Protein AF-A0A538E766-F1 (afdb_monomer)

Sequence (102 aa):
EAFRLIFESDLRNEPAVRERVDRVERLCIEAITETIMGDTGVSRAPAELLAAGLVGAAVTAAQFWLAGGRQVPKEDAEALMSALAWRGIASFPLQGEAHPID

Radius of gyration: 18.7 Å; Cα contacts (8 Å, |Δi|>4): 41; chains: 1; bounding box: 44×34×59 Å

Mean predicted aligned error: 10.29 Å

Structure (mmCIF, N/CA/C/O backbone):
data_AF-A0A538E766-F1
#
_entry.id   AF-A0A538E766-F1
#
loop_
_atom_site.group_PDB
_atom_site.id
_atom_site.type_symbol
_atom_site.label_atom_id
_atom_site.label_alt_id
_atom_site.label_comp_id
_atom_site.label_asym_id
_atom_site.label_entity_id
_atom_site.label_seq_id
_atom_site.pdbx_PDB_ins_code
_atom_site.Cartn_x
_atom_site.Cartn_y
_atom_site.Cartn_z
_atom_site.occupancy
_atom_site.B_iso_or_equiv
_atom_site.auth_seq_id
_atom_site.auth_comp_id
_atom_site.auth_asym_id
_atom_site.auth_atom_id
_atom_site.pdbx_PDB_model_num
ATOM 1 N N . GLU A 1 1 ? -28.243 9.273 26.337 1.00 46.25 1 GLU A N 1
ATOM 2 C CA . GLU A 1 1 ? -27.147 9.652 25.420 1.00 46.25 1 GLU A CA 1
ATOM 3 C C . GLU A 1 1 ? -25.804 9.750 26.156 1.00 46.25 1 GLU A C 1
ATOM 5 O O . GLU A 1 1 ? -25.331 10.842 26.420 1.00 46.25 1 GLU A O 1
ATOM 10 N N . ALA A 1 2 ? -25.193 8.617 26.532 1.00 48.91 2 ALA A N 1
ATOM 11 C CA . ALA A 1 2 ? -23.868 8.611 27.186 1.00 48.91 2 ALA A CA 1
ATOM 12 C C . ALA A 1 2 ? -23.081 7.289 27.023 1.00 48.91 2 ALA A C 1
ATOM 14 O O . ALA A 1 2 ? -22.085 7.080 27.701 1.00 48.91 2 ALA A O 1
ATOM 15 N N . PHE A 1 3 ? -23.506 6.382 26.134 1.00 39.59 3 PHE A N 1
ATOM 16 C CA . PHE A 1 3 ? -22.868 5.061 25.976 1.00 39.59 3 PHE A CA 1
ATOM 17 C C . PHE A 1 3 ? -22.004 4.918 24.713 1.00 39.59 3 PHE A C 1
ATOM 19 O O . PHE A 1 3 ? -21.294 3.929 24.572 1.00 39.59 3 PHE A O 1
ATOM 26 N N . ARG A 1 4 ? -22.016 5.904 23.803 1.00 49.28 4 ARG A N 1
ATOM 27 C CA . ARG A 1 4 ? -21.269 5.841 22.530 1.00 49.28 4 ARG A CA 1
ATOM 28 C C . ARG A 1 4 ? -19.925 6.578 22.540 1.00 49.28 4 ARG A C 1
ATOM 30 O O . ARG A 1 4 ? -19.173 6.444 21.590 1.00 49.28 4 ARG A O 1
ATOM 37 N N . LEU A 1 5 ? -19.609 7.304 23.616 1.00 48.19 5 LEU A N 1
ATOM 38 C CA . LEU A 1 5 ? -18.382 8.109 23.740 1.00 48.19 5 LEU A CA 1
ATOM 39 C C . LEU A 1 5 ? -17.242 7.420 24.511 1.00 48.19 5 LEU A C 1
ATOM 41 O O . LEU A 1 5 ? -16.147 7.961 24.570 1.00 48.19 5 LEU A O 1
ATOM 45 N N . ILE A 1 6 ? -17.467 6.228 25.075 1.00 50.62 6 ILE A N 1
ATOM 46 C CA . ILE A 1 6 ? -16.454 5.523 25.888 1.00 50.62 6 ILE A CA 1
ATOM 47 C C . ILE A 1 6 ? -15.707 4.446 25.071 1.00 50.62 6 ILE A C 1
ATOM 49 O O . ILE A 1 6 ? -14.580 4.097 25.399 1.00 50.62 6 ILE A O 1
ATOM 53 N N . PHE A 1 7 ? -16.264 3.978 23.947 1.00 44.41 7 PHE A N 1
ATOM 54 C CA . PHE A 1 7 ? -15.665 2.891 23.152 1.00 44.41 7 PHE A CA 1
ATOM 55 C C . PHE A 1 7 ? -14.761 3.336 21.994 1.00 44.41 7 PHE A C 1
ATOM 57 O O . PHE A 1 7 ? -14.064 2.504 21.421 1.00 44.41 7 PHE A O 1
ATOM 64 N N . GLU A 1 8 ? -14.725 4.625 21.651 1.00 43.03 8 GLU A N 1
ATOM 65 C CA . GLU A 1 8 ? -13.873 5.124 20.556 1.00 43.03 8 GLU A CA 1
ATOM 66 C C . GLU A 1 8 ? -12.512 5.662 21.022 1.00 43.03 8 GLU A C 1
ATOM 68 O O . GLU A 1 8 ? -11.612 5.829 20.195 1.00 43.03 8 GLU A O 1
ATOM 73 N N . SER A 1 9 ? -12.329 5.897 22.327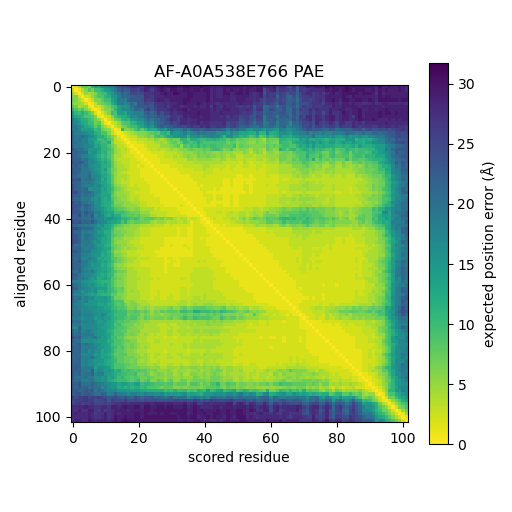 1.00 42.81 9 SER A N 1
ATOM 74 C CA . SER A 1 9 ? -11.113 6.538 22.845 1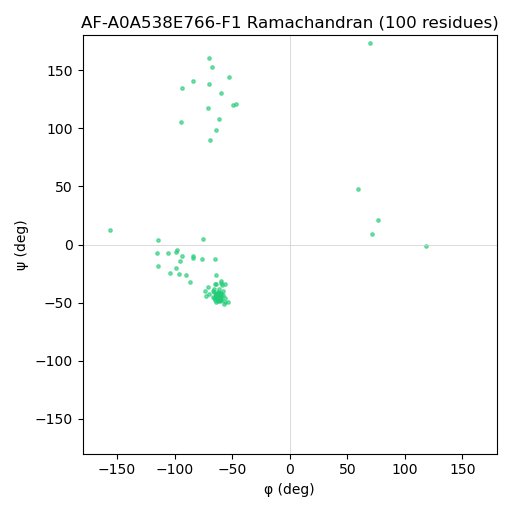.00 42.81 9 SER A CA 1
ATOM 75 C C . SER A 1 9 ? -10.044 5.571 23.359 1.00 42.81 9 SER A C 1
ATOM 77 O O . SER A 1 9 ? -8.877 5.951 23.340 1.00 42.81 9 SER A O 1
ATOM 79 N N . ASP A 1 10 ? -10.388 4.353 23.797 1.00 49.31 10 ASP A N 1
ATOM 80 C CA . ASP A 1 10 ? -9.418 3.509 24.527 1.00 49.31 10 ASP A CA 1
ATOM 81 C C . ASP A 1 10 ? -8.820 2.360 23.691 1.00 49.31 10 ASP A C 1
ATOM 83 O O . ASP A 1 10 ? -7.676 1.958 23.876 1.00 49.31 10 ASP A O 1
ATOM 87 N N . LEU A 1 11 ? -9.519 1.897 22.649 1.00 48.34 11 LEU A N 1
ATOM 88 C CA . LEU A 1 11 ? -9.017 0.812 21.786 1.00 48.34 11 LEU A CA 1
ATOM 89 C C . LEU A 1 11 ? -7.929 1.250 20.792 1.00 48.34 11 LEU A C 1
ATOM 91 O O . LEU A 1 11 ? -7.272 0.410 20.180 1.00 48.34 11 LEU A O 1
ATOM 95 N N . ARG A 1 12 ? -7.723 2.561 20.612 1.00 47.97 12 ARG A N 1
ATOM 96 C CA . ARG A 1 12 ? -6.682 3.105 19.721 1.00 47.97 12 ARG A CA 1
ATOM 97 C C . ARG A 1 12 ? -5.302 3.188 20.380 1.00 47.97 12 ARG A C 1
ATOM 99 O O . ARG A 1 12 ? -4.322 3.401 19.667 1.00 47.97 12 ARG A O 1
ATOM 106 N N . ASN A 1 13 ? -5.214 3.014 21.701 1.00 50.09 13 ASN A N 1
ATOM 107 C CA . ASN A 1 13 ? -3.965 3.182 22.445 1.00 50.09 13 ASN A CA 1
ATOM 108 C C . ASN A 1 13 ? -3.430 1.891 23.082 1.00 50.09 13 ASN A C 1
ATOM 110 O O . ASN A 1 13 ? -2.399 1.940 23.747 1.00 50.09 13 ASN A O 1
ATOM 114 N N . GLU A 1 14 ? -4.072 0.739 22.857 1.00 56.19 14 GLU A N 1
ATOM 115 C CA . GLU A 1 14 ? -3.539 -0.547 23.310 1.00 56.19 14 GLU A CA 1
ATOM 116 C C . GLU A 1 14 ? -2.304 -0.955 22.483 1.00 56.19 14 GLU A C 1
ATOM 118 O O . GLU A 1 14 ? -2.426 -1.223 21.279 1.00 56.19 14 GLU A O 1
ATOM 123 N N . PRO A 1 15 ? -1.115 -1.080 23.107 1.00 62.25 15 PRO A N 1
ATOM 124 C CA . PRO A 1 15 ? 0.103 -1.511 22.419 1.00 62.25 15 PRO A CA 1
ATOM 125 C C . PRO A 1 15 ? -0.071 -2.866 21.724 1.00 62.25 15 PRO A C 1
ATOM 127 O O . PRO A 1 15 ? 0.436 -3.069 20.626 1.00 62.25 15 PRO A O 1
ATOM 130 N N . ALA A 1 16 ? -0.876 -3.757 22.312 1.00 60.59 16 ALA A N 1
ATOM 131 C CA . ALA A 1 16 ? -1.169 -5.080 21.769 1.00 60.59 16 ALA A CA 1
ATOM 132 C C . ALA A 1 16 ? -1.920 -5.039 20.424 1.00 60.59 16 ALA A C 1
ATOM 134 O O . ALA A 1 16 ? -1.693 -5.893 19.565 1.00 60.59 16 ALA A O 1
ATOM 135 N N . VAL A 1 17 ? -2.797 -4.050 20.208 1.00 64.69 17 VAL A N 1
ATOM 136 C CA . VAL A 1 17 ? -3.510 -3.872 18.931 1.00 64.69 17 VAL A CA 1
ATOM 137 C C . VAL A 1 17 ? -2.549 -3.352 17.866 1.00 64.69 17 VAL A C 1
ATOM 139 O O . VAL A 1 17 ? -2.517 -3.888 16.758 1.00 64.69 17 VAL A O 1
ATOM 142 N N . ARG A 1 18 ? -1.713 -2.370 18.222 1.00 67.25 18 ARG A N 1
ATOM 143 C CA . ARG A 1 18 ? -0.686 -1.812 17.333 1.00 67.25 18 ARG A CA 1
ATOM 144 C C . ARG A 1 18 ? 0.324 -2.875 16.902 1.00 67.25 18 ARG A C 1
ATOM 146 O O . ARG A 1 18 ? 0.517 -3.080 15.713 1.00 67.25 18 ARG A O 1
ATOM 153 N N . GLU A 1 19 ? 0.859 -3.648 17.844 1.00 74.62 19 GLU A N 1
ATOM 154 C CA . GLU A 1 19 ? 1.790 -4.744 17.547 1.00 74.62 19 GLU A CA 1
ATOM 155 C C . GLU A 1 19 ? 1.187 -5.815 16.630 1.00 74.62 19 GLU A C 1
ATOM 157 O O . GLU A 1 19 ? 1.899 -6.451 15.846 1.00 74.62 19 GLU A O 1
ATOM 162 N N . ARG A 1 20 ? -0.123 -6.055 16.739 1.00 71.44 20 ARG A N 1
ATOM 163 C CA . ARG A 1 20 ? -0.826 -7.023 15.897 1.00 71.44 20 ARG A CA 1
ATOM 164 C C . ARG A 1 20 ? -0.995 -6.500 14.475 1.00 71.44 20 ARG A C 1
ATOM 166 O O . ARG A 1 20 ? -0.784 -7.273 13.545 1.00 71.44 20 ARG A O 1
ATOM 173 N N . VAL A 1 21 ? -1.307 -5.214 14.313 1.00 76.81 21 VAL A N 1
ATOM 174 C CA . VAL A 1 21 ? -1.361 -4.545 13.004 1.00 76.81 21 VAL A CA 1
ATOM 175 C C . VAL A 1 21 ? 0.023 -4.527 12.359 1.00 76.81 21 VAL A C 1
ATOM 177 O O . VAL A 1 21 ? 0.162 -5.034 11.250 1.00 76.81 21 VAL A O 1
ATOM 180 N N . ASP A 1 22 ? 1.058 -4.102 13.085 1.00 82.62 22 ASP A N 1
ATOM 181 C CA . ASP A 1 22 ? 2.440 -4.070 12.584 1.00 82.62 22 ASP A CA 1
ATOM 182 C C . ASP A 1 22 ? 2.925 -5.466 12.154 1.00 82.62 22 ASP A C 1
ATOM 184 O O . ASP A 1 22 ? 3.703 -5.632 11.214 1.00 82.62 22 ASP A O 1
ATOM 188 N N . ARG A 1 23 ? 2.483 -6.515 12.859 1.00 84.94 23 ARG A N 1
ATOM 189 C CA . ARG A 1 23 ? 2.805 -7.902 12.500 1.00 84.94 23 ARG A CA 1
ATOM 190 C C . ARG A 1 23 ? 2.102 -8.331 11.220 1.00 84.94 23 ARG A C 1
ATOM 192 O O . ARG A 1 23 ? 2.731 -8.995 10.403 1.00 84.94 23 ARG A O 1
ATOM 199 N N . VAL A 1 24 ? 0.829 -7.979 11.058 1.00 85.31 24 VAL A N 1
ATOM 200 C CA . VAL A 1 24 ? 0.077 -8.270 9.832 1.00 85.31 24 VAL A CA 1
ATOM 201 C C . VAL A 1 24 ? 0.689 -7.524 8.649 1.00 85.31 24 VAL A C 1
ATOM 203 O O . VAL A 1 24 ? 0.918 -8.147 7.619 1.00 85.31 24 VAL A O 1
ATOM 206 N N . GLU A 1 25 ? 1.053 -6.251 8.815 1.00 88.88 25 GLU A N 1
ATOM 207 C CA . GLU A 1 25 ? 1.753 -5.484 7.779 1.00 88.88 25 GLU A CA 1
ATOM 208 C C . GLU A 1 25 ? 3.048 -6.170 7.343 1.00 88.88 25 GLU A C 1
ATOM 210 O O . GLU A 1 25 ? 3.235 -6.402 6.152 1.00 88.88 25 GLU A O 1
ATOM 215 N N . ARG A 1 26 ? 3.908 -6.581 8.287 1.00 92.25 26 ARG A N 1
ATOM 216 C CA . ARG A 1 26 ? 5.149 -7.304 7.952 1.00 92.25 26 ARG A CA 1
ATOM 217 C C . ARG A 1 26 ? 4.896 -8.597 7.176 1.00 92.25 26 ARG A C 1
ATOM 219 O O . ARG A 1 26 ? 5.637 -8.892 6.245 1.00 92.25 26 ARG A O 1
ATOM 226 N N . LEU A 1 27 ? 3.861 -9.358 7.536 1.00 93.62 27 LEU A N 1
ATOM 227 C CA . LEU A 1 27 ? 3.502 -10.584 6.815 1.00 93.62 27 LEU A CA 1
ATOM 228 C C . LEU A 1 27 ? 3.010 -10.286 5.394 1.00 93.62 27 LEU A C 1
ATOM 230 O O . LEU A 1 27 ? 3.367 -11.006 4.464 1.00 93.62 27 LEU A O 1
ATOM 234 N N . CYS A 1 28 ? 2.226 -9.221 5.212 1.00 93.69 28 CYS A N 1
ATOM 235 C CA . CYS A 1 28 ? 1.804 -8.769 3.889 1.00 93.69 28 CYS A CA 1
ATOM 236 C C . CYS A 1 28 ? 2.999 -8.332 3.036 1.00 93.69 28 CYS A C 1
ATOM 238 O O . CYS A 1 28 ? 3.075 -8.709 1.869 1.00 93.69 28 CYS A O 1
ATOM 240 N N . ILE A 1 29 ? 3.942 -7.586 3.618 1.00 96.19 29 ILE A N 1
ATOM 241 C CA . ILE A 1 29 ? 5.158 -7.140 2.927 1.00 96.19 29 ILE A CA 1
ATOM 242 C C . ILE A 1 29 ? 5.969 -8.343 2.443 1.00 96.19 29 ILE A C 1
ATOM 244 O O . ILE A 1 29 ? 6.331 -8.388 1.271 1.00 96.19 29 ILE A O 1
ATOM 248 N N . GLU A 1 30 ? 6.203 -9.338 3.300 1.00 96.44 30 GLU A N 1
ATOM 249 C CA . GLU A 1 30 ? 6.953 -10.544 2.927 1.00 96.44 30 GLU A CA 1
ATOM 250 C C . GLU A 1 30 ? 6.253 -11.324 1.800 1.00 96.44 30 GLU A C 1
ATOM 252 O O . GLU A 1 30 ? 6.876 -11.664 0.798 1.00 96.44 30 GLU A O 1
ATOM 257 N N . ALA A 1 31 ? 4.939 -11.544 1.904 1.00 96.06 31 ALA A N 1
ATOM 258 C CA . ALA A 1 31 ? 4.184 -12.270 0.880 1.00 96.06 31 ALA A CA 1
ATOM 259 C C . ALA A 1 31 ? 4.199 -11.560 -0.489 1.00 96.06 31 ALA A C 1
ATOM 261 O O . ALA A 1 31 ? 4.341 -12.199 -1.536 1.00 96.06 31 ALA A O 1
ATOM 262 N N . ILE A 1 32 ? 4.072 -10.231 -0.489 1.00 94.88 32 ILE A N 1
ATOM 263 C CA . ILE A 1 32 ? 4.118 -9.427 -1.716 1.00 94.88 32 ILE A CA 1
ATOM 264 C C . ILE A 1 32 ? 5.542 -9.389 -2.280 1.00 94.88 32 ILE A C 1
ATOM 266 O O . ILE A 1 32 ? 5.706 -9.457 -3.494 1.00 94.88 32 ILE A O 1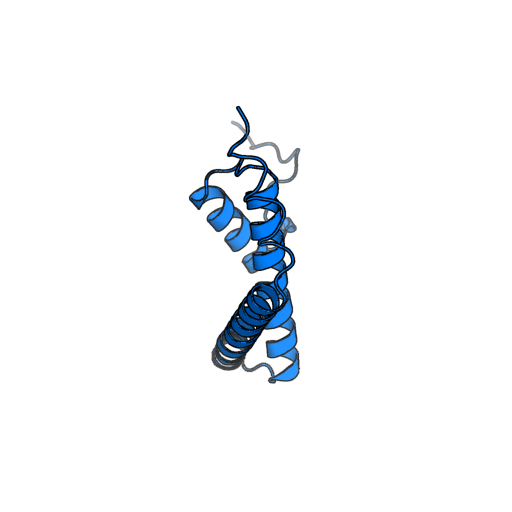
ATOM 270 N N . THR A 1 33 ? 6.565 -9.345 -1.424 1.00 97.06 33 THR A N 1
ATOM 271 C CA . THR A 1 33 ? 7.979 -9.396 -1.831 1.00 97.06 33 THR A CA 1
ATOM 272 C C . THR A 1 33 ? 8.267 -10.654 -2.642 1.00 97.06 33 THR A C 1
ATOM 274 O O . THR A 1 33 ? 8.779 -10.555 -3.755 1.00 97.06 33 THR A O 1
ATOM 277 N N . GLU A 1 34 ? 7.875 -11.822 -2.129 1.00 95.81 34 GLU A N 1
ATOM 278 C CA . GLU A 1 34 ? 8.066 -13.102 -2.822 1.00 95.81 34 GLU A CA 1
ATOM 279 C C . GLU A 1 34 ? 7.329 -13.143 -4.168 1.00 95.81 34 GLU A C 1
ATOM 281 O O . GLU A 1 34 ? 7.871 -13.622 -5.163 1.00 95.81 34 GLU A O 1
ATOM 286 N N . THR A 1 35 ? 6.127 -12.562 -4.228 1.00 95.75 35 THR A N 1
ATOM 287 C CA . THR A 1 35 ? 5.356 -12.454 -5.476 1.00 95.75 35 THR A CA 1
ATOM 288 C C . THR A 1 35 ? 6.071 -11.562 -6.498 1.00 95.75 35 THR A C 1
ATOM 290 O O . THR A 1 35 ? 6.269 -11.962 -7.643 1.00 95.75 35 THR A O 1
ATOM 293 N N . ILE A 1 36 ? 6.533 -10.375 -6.085 1.00 93.56 36 ILE A N 1
ATOM 294 C CA . ILE A 1 36 ? 7.262 -9.445 -6.960 1.00 93.56 36 ILE A CA 1
ATOM 295 C C . ILE A 1 36 ? 8.548 -10.092 -7.479 1.00 93.56 36 ILE A C 1
ATOM 297 O O . ILE A 1 36 ? 8.844 -9.996 -8.671 1.00 93.56 36 ILE A O 1
ATOM 301 N N . MET A 1 37 ? 9.310 -10.755 -6.608 1.00 96.94 37 MET A N 1
ATOM 302 C CA . MET A 1 37 ? 10.532 -11.456 -7.004 1.00 96.94 37 MET A CA 1
ATOM 303 C C . MET A 1 37 ? 10.243 -12.556 -8.031 1.00 96.94 37 MET A C 1
ATOM 305 O O . MET A 1 37 ? 10.945 -12.632 -9.040 1.00 96.94 37 MET A O 1
ATOM 309 N N . GLY A 1 38 ? 9.204 -13.365 -7.797 1.00 95.06 38 GLY A N 1
ATOM 310 C CA . GLY A 1 38 ? 8.793 -14.446 -8.693 1.00 95.06 38 GLY A CA 1
ATOM 311 C C . GLY A 1 38 ? 8.374 -13.963 -10.083 1.00 95.06 38 GLY A C 1
ATOM 312 O O . GLY A 1 38 ? 8.776 -14.564 -11.079 1.00 95.06 38 GLY A O 1
ATOM 313 N N . ASP A 1 39 ? 7.635 -12.855 -10.156 1.00 93.44 39 ASP A N 1
ATOM 314 C CA . ASP A 1 39 ? 7.032 -12.383 -11.408 1.00 93.44 39 ASP A CA 1
ATOM 315 C C . ASP A 1 39 ? 7.931 -11.426 -12.211 1.00 93.44 39 ASP A C 1
ATOM 317 O O . ASP A 1 39 ? 7.802 -11.326 -13.431 1.00 93.44 39 ASP A O 1
ATOM 321 N N . THR A 1 40 ? 8.841 -10.702 -11.550 1.00 91.06 40 THR A N 1
ATOM 322 C CA . THR A 1 40 ? 9.642 -9.637 -12.192 1.00 91.06 40 THR A CA 1
ATOM 323 C C . THR A 1 40 ? 11.139 -9.934 -12.263 1.00 91.06 40 THR A C 1
ATOM 325 O O . THR A 1 40 ? 11.851 -9.300 -13.043 1.00 91.06 40 THR A O 1
ATOM 328 N N . GLY A 1 41 ? 11.640 -10.870 -11.449 1.00 89.81 41 GLY A N 1
ATOM 329 C CA . GLY A 1 41 ? 13.066 -11.192 -11.360 1.00 89.81 41 GLY A CA 1
ATOM 330 C C . GLY A 1 41 ? 13.931 -10.120 -10.683 1.00 89.81 41 GLY A C 1
ATOM 331 O O . GLY A 1 41 ? 15.159 -10.224 -10.712 1.00 89.81 41 GLY A O 1
ATOM 332 N N . VAL A 1 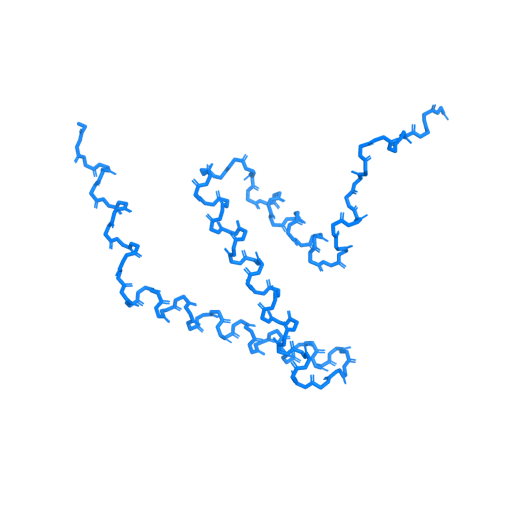42 ? 13.333 -9.086 -10.077 1.00 94.06 42 VAL A N 1
ATOM 333 C CA . VAL A 1 42 ? 14.086 -8.107 -9.277 1.00 94.06 42 VAL A CA 1
ATOM 334 C C . VAL A 1 42 ? 14.648 -8.757 -8.010 1.00 94.06 42 VAL A C 1
ATOM 336 O O . VAL A 1 42 ? 14.103 -9.728 -7.484 1.00 94.06 42 VAL A O 1
ATOM 339 N N . SER A 1 43 ? 15.755 -8.218 -7.498 1.00 94.94 43 SER A N 1
ATOM 340 C CA . SER A 1 43 ? 16.340 -8.703 -6.248 1.00 94.94 43 SER A CA 1
ATOM 341 C C . SER A 1 43 ? 15.467 -8.348 -5.037 1.00 94.94 43 SER A C 1
ATOM 343 O O . SER A 1 43 ? 14.634 -7.440 -5.087 1.00 94.94 43 SER A O 1
ATOM 345 N N . ARG A 1 44 ? 15.680 -9.063 -3.925 1.00 95.38 44 ARG A N 1
ATOM 346 C CA . ARG A 1 44 ? 14.862 -8.947 -2.710 1.00 95.38 44 ARG A CA 1
ATOM 347 C C . ARG A 1 44 ? 14.734 -7.517 -2.185 1.00 95.38 44 ARG A C 1
ATOM 349 O O . ARG A 1 44 ? 13.622 -7.075 -1.957 1.00 95.38 44 ARG A O 1
ATOM 356 N N . ALA A 1 45 ? 15.828 -6.771 -2.034 1.00 96.69 45 ALA A N 1
ATOM 357 C CA . ALA A 1 45 ? 15.762 -5.431 -1.438 1.00 96.69 45 ALA A CA 1
ATOM 358 C C . ALA A 1 45 ? 14.875 -4.438 -2.236 1.00 96.69 45 ALA A C 1
ATOM 360 O O . ALA A 1 45 ? 14.032 -3.774 -1.633 1.00 96.69 45 ALA A O 1
ATOM 361 N N . PRO A 1 46 ? 14.985 -4.345 -3.578 1.00 96.19 46 PRO A N 1
ATOM 362 C CA . PRO A 1 46 ? 14.005 -3.628 -4.395 1.00 96.19 46 PRO A CA 1
ATOM 363 C C . PRO A 1 46 ? 12.566 -4.14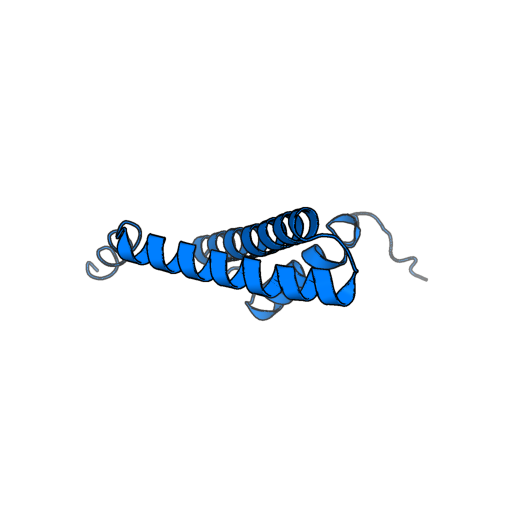4 -4.253 1.00 96.19 46 PRO A C 1
ATOM 365 O O . PRO A 1 46 ? 11.650 -3.331 -4.145 1.00 96.19 46 PRO A O 1
ATOM 368 N N . ALA A 1 47 ? 12.352 -5.465 -4.233 1.00 96.62 47 ALA A N 1
ATOM 369 C CA . ALA A 1 47 ? 11.018 -6.047 -4.062 1.00 96.62 47 ALA A CA 1
ATOM 370 C C . ALA A 1 47 ? 10.397 -5.694 -2.701 1.00 96.62 47 ALA A C 1
ATOM 372 O O . ALA A 1 47 ? 9.239 -5.288 -2.651 1.00 96.62 47 ALA A O 1
ATOM 373 N N . GLU A 1 48 ? 11.176 -5.773 -1.622 1.00 96.62 48 GLU A N 1
ATOM 374 C CA . GLU A 1 48 ? 10.760 -5.402 -0.266 1.00 96.62 48 GLU A CA 1
ATOM 375 C C . GLU A 1 48 ? 10.363 -3.930 -0.188 1.00 96.62 48 GLU A C 1
ATOM 377 O O . GLU A 1 48 ? 9.338 -3.598 0.404 1.00 96.62 48 GLU A O 1
ATOM 382 N N . LEU A 1 49 ? 11.133 -3.040 -0.824 1.00 96.69 49 LEU A N 1
ATOM 383 C CA . LEU A 1 49 ? 10.811 -1.614 -0.864 1.00 96.69 49 LEU A CA 1
ATOM 384 C C . LEU A 1 49 ? 9.479 -1.354 -1.583 1.00 96.69 49 LEU A C 1
ATOM 386 O O . LEU A 1 49 ? 8.650 -0.585 -1.090 1.00 96.69 49 LEU A O 1
ATOM 390 N N . LEU A 1 50 ? 9.260 -2.003 -2.730 1.00 94.62 50 LEU A N 1
ATOM 391 C CA . LEU A 1 50 ? 8.008 -1.897 -3.483 1.00 94.62 50 LEU A CA 1
ATOM 392 C C . LEU A 1 50 ? 6.824 -2.456 -2.682 1.00 94.62 50 LEU A C 1
ATOM 394 O O . LEU A 1 50 ? 5.783 -1.804 -2.586 1.00 94.62 50 LEU A O 1
ATOM 398 N N . ALA A 1 51 ? 6.996 -3.623 -2.059 1.00 95.25 51 ALA A N 1
ATOM 399 C CA . ALA A 1 51 ? 5.988 -4.258 -1.220 1.00 95.25 51 ALA A CA 1
ATOM 400 C C . ALA A 1 51 ? 5.619 -3.386 -0.009 1.00 95.25 51 ALA A C 1
ATOM 402 O O . ALA A 1 51 ? 4.437 -3.162 0.254 1.00 95.25 51 ALA A O 1
ATOM 403 N N . ALA A 1 52 ? 6.616 -2.835 0.691 1.00 95.69 52 ALA A N 1
ATOM 404 C CA . ALA A 1 52 ? 6.414 -1.926 1.815 1.00 95.69 52 ALA A CA 1
ATOM 405 C C . ALA A 1 52 ? 5.645 -0.663 1.404 1.00 95.69 52 ALA A C 1
ATOM 407 O O . ALA A 1 52 ? 4.708 -0.263 2.097 1.00 95.69 52 ALA A O 1
ATOM 408 N N . GLY A 1 53 ? 5.987 -0.070 0.256 1.00 94.44 53 GLY A N 1
ATOM 409 C CA . GLY A 1 53 ? 5.263 1.077 -0.292 1.00 94.44 53 GLY A CA 1
ATOM 410 C C . GLY A 1 53 ? 3.797 0.758 -0.603 1.00 94.44 53 GLY A C 1
ATOM 411 O O . GLY A 1 53 ? 2.908 1.523 -0.224 1.00 94.44 53 GLY A O 1
ATOM 412 N N . LEU A 1 54 ? 3.535 -0.390 -1.237 1.00 93.25 54 LEU A N 1
ATOM 413 C CA . LEU A 1 54 ? 2.183 -0.829 -1.590 1.00 93.25 54 LEU A CA 1
ATOM 414 C C . LEU A 1 54 ? 1.310 -1.047 -0.344 1.00 93.25 54 LEU A C 1
ATOM 416 O O . LEU A 1 54 ? 0.193 -0.531 -0.263 1.00 93.25 54 LEU A O 1
ATOM 420 N N . VAL A 1 55 ? 1.834 -1.782 0.641 1.00 94.00 55 VAL A N 1
ATOM 421 C CA . VAL A 1 55 ? 1.127 -2.076 1.896 1.00 94.00 55 VAL A CA 1
ATOM 422 C C . VAL A 1 55 ? 0.875 -0.791 2.680 1.00 94.00 55 VAL A C 1
ATOM 424 O O . VAL A 1 55 ? -0.257 -0.545 3.097 1.00 94.00 55 VAL A O 1
ATOM 427 N N . GLY A 1 56 ? 1.888 0.070 2.816 1.00 92.81 56 GLY A N 1
ATOM 428 C CA . GLY A 1 56 ? 1.758 1.343 3.522 1.00 92.81 56 GLY A CA 1
ATOM 429 C C . GLY A 1 56 ? 0.705 2.263 2.897 1.00 92.81 56 GLY A C 1
ATOM 430 O O . GLY A 1 56 ? -0.102 2.858 3.618 1.00 92.81 56 GLY A O 1
ATOM 431 N N . ALA A 1 57 ? 0.650 2.340 1.563 1.00 93.31 57 ALA A N 1
ATOM 432 C CA . ALA A 1 57 ? -0.372 3.109 0.855 1.00 93.31 57 ALA A CA 1
ATOM 433 C C . ALA A 1 57 ? -1.784 2.553 1.101 1.00 93.31 57 ALA A C 1
ATOM 435 O O . ALA A 1 57 ? -2.705 3.321 1.390 1.00 93.31 57 ALA A O 1
ATOM 436 N N . ALA A 1 58 ? -1.953 1.228 1.046 1.00 92.25 58 ALA A N 1
ATOM 437 C CA . ALA A 1 58 ? -3.237 0.576 1.290 1.00 92.25 58 ALA A CA 1
ATOM 438 C C . ALA A 1 58 ? -3.740 0.810 2.724 1.00 92.25 58 ALA A C 1
ATOM 440 O O . ALA A 1 58 ? -4.898 1.185 2.922 1.00 92.25 58 ALA A O 1
ATOM 441 N N . VAL A 1 59 ? -2.869 0.650 3.725 1.00 91.25 59 VAL A N 1
ATOM 442 C CA . VAL A 1 59 ? -3.229 0.857 5.135 1.00 91.25 59 VAL A CA 1
ATOM 443 C C . VAL A 1 59 ? -3.565 2.319 5.406 1.00 91.25 59 VAL A C 1
ATOM 445 O O . VAL A 1 59 ? -4.603 2.608 6.005 1.00 91.25 59 VAL A O 1
ATOM 448 N N . THR A 1 60 ? -2.741 3.247 4.915 1.00 92.88 60 THR A N 1
ATOM 449 C CA . THR A 1 60 ? -2.978 4.689 5.079 1.00 92.88 60 THR A CA 1
ATOM 450 C C . THR A 1 60 ? -4.316 5.102 4.458 1.00 92.88 60 THR A C 1
ATOM 452 O O . THR A 1 60 ? -5.108 5.800 5.095 1.00 92.88 60 THR A O 1
ATOM 455 N N . ALA A 1 61 ? -4.619 4.622 3.247 1.00 93.19 61 ALA A N 1
ATOM 456 C CA . ALA A 1 61 ? -5.889 4.895 2.580 1.00 93.19 61 ALA A CA 1
ATOM 457 C C . ALA A 1 61 ? -7.090 4.308 3.340 1.00 93.19 61 ALA A C 1
ATOM 459 O O . ALA A 1 61 ? -8.101 4.990 3.516 1.00 93.19 61 ALA A O 1
ATOM 460 N N . ALA A 1 62 ? -6.980 3.076 3.848 1.00 91.62 62 ALA A N 1
ATOM 461 C CA . ALA A 1 62 ? -8.038 2.442 4.631 1.00 91.62 62 ALA A CA 1
ATOM 462 C C . ALA A 1 62 ? -8.314 3.190 5.946 1.00 91.62 62 ALA A C 1
ATOM 464 O O . ALA A 1 62 ? -9.474 3.413 6.301 1.00 91.62 62 ALA A O 1
ATOM 465 N N . GLN A 1 63 ? -7.264 3.626 6.650 1.00 90.69 63 GLN A N 1
ATOM 466 C CA . GLN A 1 63 ? -7.394 4.432 7.866 1.00 90.69 63 GLN A CA 1
ATOM 467 C C . GLN A 1 63 ? -8.084 5.770 7.580 1.00 90.69 63 GLN A C 1
ATOM 469 O O . GLN A 1 63 ? -9.011 6.140 8.303 1.00 90.69 63 GLN A O 1
ATOM 474 N N . PHE A 1 64 ? -7.686 6.458 6.505 1.00 92.06 64 PHE A N 1
ATOM 475 C CA . PHE A 1 64 ? -8.328 7.695 6.058 1.00 92.06 64 PHE A CA 1
ATOM 476 C C . PHE A 1 64 ? -9.813 7.482 5.729 1.00 92.06 64 PHE A C 1
ATOM 478 O O . PHE A 1 64 ? -10.672 8.215 6.219 1.00 92.06 64 PHE A O 1
ATOM 485 N N . TRP A 1 65 ? -10.133 6.441 4.956 1.00 93.12 65 TRP A N 1
ATOM 486 C CA . TRP A 1 65 ? -11.503 6.107 4.564 1.00 93.12 65 TRP A CA 1
ATOM 487 C C . TRP A 1 65 ? -12.405 5.806 5.770 1.00 93.12 65 TRP A C 1
ATOM 489 O O . TRP A 1 65 ? -13.534 6.302 5.846 1.00 93.12 65 TRP A O 1
ATOM 499 N N . LEU A 1 66 ? -11.900 5.042 6.745 1.00 90.69 66 LEU A N 1
ATOM 500 C CA . LEU A 1 66 ? -12.616 4.741 7.986 1.00 90.69 66 LEU A CA 1
ATOM 501 C C . LEU A 1 66 ? -12.813 5.993 8.850 1.00 90.69 66 LEU A C 1
ATOM 503 O O . LEU A 1 66 ? -13.919 6.221 9.340 1.00 90.69 66 LEU A O 1
ATOM 507 N N . ALA A 1 67 ? -11.770 6.811 9.016 1.00 90.94 67 ALA A N 1
ATOM 508 C CA . ALA A 1 67 ? -11.827 8.039 9.808 1.00 90.94 67 ALA A CA 1
ATOM 509 C C . ALA A 1 67 ? -12.776 9.088 9.203 1.00 90.94 67 ALA A C 1
ATOM 511 O O . ALA A 1 67 ? -13.464 9.787 9.941 1.00 90.94 67 ALA A O 1
ATOM 512 N N . GLY A 1 68 ? -12.872 9.152 7.871 1.00 90.44 68 GLY A N 1
ATOM 513 C CA . GLY A 1 68 ? -13.800 10.025 7.145 1.00 90.44 68 GLY A CA 1
ATOM 514 C C . GLY A 1 68 ? -15.259 9.552 7.146 1.00 90.44 68 GLY A C 1
ATOM 515 O O . GLY A 1 68 ? -16.101 10.142 6.471 1.00 90.44 68 GLY A O 1
ATOM 516 N N . GLY A 1 69 ? -15.592 8.473 7.858 1.00 91.25 69 GLY A N 1
ATOM 517 C CA . GLY A 1 69 ? -16.958 7.955 7.922 1.00 91.25 69 GLY A CA 1
ATOM 518 C C . GLY A 1 69 ? -17.392 7.176 6.680 1.00 91.25 69 GLY A C 1
ATOM 519 O O . GLY A 1 69 ? -18.591 7.000 6.480 1.00 91.25 69 GLY A O 1
ATOM 520 N N . ARG A 1 70 ? -16.442 6.669 5.879 1.00 91.69 70 ARG A N 1
ATOM 521 C CA . ARG A 1 70 ? -16.702 5.816 4.705 1.00 91.69 70 ARG A CA 1
ATOM 522 C C . ARG A 1 70 ? -17.578 6.495 3.645 1.00 91.69 70 ARG A C 1
ATOM 524 O O . ARG A 1 70 ? -18.543 5.912 3.166 1.00 91.69 70 ARG A O 1
ATOM 531 N N . GLN A 1 71 ? -17.234 7.737 3.292 1.00 90.44 71 GLN A N 1
ATOM 532 C CA . GLN A 1 71 ? -17.980 8.535 2.302 1.00 90.44 71 GLN A CA 1
ATOM 533 C C . GLN A 1 71 ? -18.035 7.882 0.915 1.00 90.44 71 GLN A C 1
ATOM 535 O O . GLN A 1 71 ? -18.999 8.067 0.181 1.00 90.44 71 GLN A O 1
ATOM 540 N N . VAL A 1 72 ? -16.994 7.130 0.557 1.00 93.31 72 VAL A N 1
ATOM 541 C CA . VAL A 1 72 ? -16.930 6.357 -0.688 1.00 93.31 72 VAL A CA 1
ATOM 542 C C . VAL A 1 72 ? -17.426 4.935 -0.399 1.00 93.31 72 VAL A C 1
ATOM 544 O O . VAL A 1 72 ? -17.006 4.368 0.615 1.00 93.31 72 VAL A O 1
ATOM 547 N N . PRO A 1 73 ? -18.285 4.325 -1.235 1.00 95.62 73 PRO A N 1
ATOM 548 C CA . PRO A 1 73 ? -18.621 2.911 -1.104 1.00 95.62 73 PRO A CA 1
ATOM 549 C C . PRO A 1 73 ? -17.360 2.044 -1.065 1.00 95.62 73 PRO A C 1
ATOM 551 O O . PRO A 1 73 ? -16.360 2.345 -1.711 1.00 95.62 73 PRO A O 1
ATOM 554 N N . LYS A 1 74 ? -17.386 0.964 -0.280 1.00 91.94 74 LYS A N 1
ATOM 555 C CA . LYS A 1 74 ? -16.198 0.124 -0.068 1.00 91.94 74 LYS A CA 1
ATOM 556 C C . LYS A 1 74 ? -15.621 -0.402 -1.390 1.00 91.94 74 LYS A C 1
ATOM 558 O O . LYS A 1 74 ? -14.416 -0.319 -1.594 1.00 91.94 74 LYS A O 1
ATOM 563 N N . GLU A 1 75 ? -16.484 -0.901 -2.270 1.00 95.12 75 GLU A N 1
ATOM 564 C CA . GLU A 1 75 ? -16.098 -1.453 -3.576 1.00 95.12 75 GLU A CA 1
ATOM 565 C C . GLU A 1 75 ? -15.429 -0.391 -4.461 1.00 95.12 75 GLU A C 1
ATOM 567 O O . GLU A 1 75 ? -14.385 -0.646 -5.061 1.00 95.12 75 GLU A O 1
ATOM 572 N N . ASP A 1 76 ? -15.958 0.835 -4.460 1.00 94.69 76 ASP A N 1
ATOM 573 C CA . ASP A 1 76 ? -15.371 1.957 -5.196 1.00 94.69 76 ASP A CA 1
ATOM 574 C C . ASP A 1 76 ? -14.003 2.351 -4.623 1.00 94.69 76 ASP A C 1
ATOM 576 O O . ASP A 1 76 ? -13.059 2.598 -5.371 1.00 94.69 76 ASP A O 1
ATOM 580 N N . ALA A 1 77 ? -13.858 2.372 -3.294 1.00 94.31 77 ALA A N 1
ATOM 581 C CA . ALA A 1 77 ? -12.581 2.662 -2.645 1.00 94.31 77 ALA A CA 1
ATOM 582 C C . ALA A 1 77 ? -11.508 1.613 -2.997 1.00 94.31 77 ALA A C 1
ATOM 584 O O . ALA A 1 77 ? -10.365 1.972 -3.286 1.00 94.31 77 ALA A O 1
ATOM 585 N N . GLU A 1 78 ? -11.878 0.330 -3.023 1.00 94.00 78 GLU A N 1
ATOM 586 C CA . GLU A 1 78 ? -10.999 -0.765 -3.449 1.00 94.00 78 GLU A CA 1
ATOM 587 C C . GLU A 1 78 ? -10.598 -0.625 -4.925 1.00 94.00 78 GLU A C 1
ATOM 589 O O . GLU A 1 78 ? -9.414 -0.746 -5.261 1.00 94.00 78 GLU A O 1
ATOM 594 N N . ALA A 1 79 ? -11.553 -0.303 -5.804 1.00 92.94 79 ALA A N 1
ATOM 595 C CA . ALA A 1 79 ? -11.298 -0.105 -7.228 1.00 92.94 79 ALA A CA 1
ATOM 596 C C . ALA A 1 79 ? -10.355 1.083 -7.490 1.00 92.94 79 ALA A C 1
ATOM 598 O O . ALA A 1 79 ? -9.406 0.961 -8.272 1.00 92.94 79 ALA A O 1
ATOM 599 N N . LEU A 1 80 ? -10.567 2.210 -6.802 1.00 94.00 80 LEU A N 1
ATOM 600 C CA . LEU A 1 80 ? -9.720 3.401 -6.900 1.00 94.00 80 LEU A CA 1
ATOM 601 C C . LEU A 1 80 ? -8.287 3.117 -6.440 1.00 94.00 80 LEU A C 1
ATOM 603 O O . LEU A 1 80 ? -7.337 3.450 -7.150 1.00 94.00 80 LEU A O 1
ATOM 607 N N . MET A 1 81 ? -8.121 2.466 -5.286 1.00 94.31 81 MET A N 1
ATOM 608 C CA . MET A 1 81 ? -6.795 2.127 -4.762 1.00 94.31 81 MET A CA 1
ATOM 609 C C . MET A 1 81 ? -6.063 1.114 -5.645 1.00 94.31 81 MET A C 1
ATOM 611 O O . MET A 1 81 ? -4.863 1.263 -5.873 1.00 94.31 81 MET A O 1
ATOM 615 N N . SER A 1 82 ? -6.778 0.135 -6.204 1.00 91.69 82 SER A N 1
ATOM 616 C CA . SER A 1 82 ? -6.206 -0.828 -7.154 1.00 91.69 82 SER A CA 1
ATOM 617 C C . SER A 1 82 ? -5.734 -0.140 -8.439 1.00 91.69 82 SER A C 1
ATOM 619 O O . SER A 1 82 ? -4.638 -0.406 -8.931 1.00 91.69 82 SER A O 1
ATOM 621 N N . ALA A 1 83 ? -6.535 0.790 -8.972 1.00 92.12 83 ALA A N 1
ATOM 622 C CA . ALA A 1 83 ? -6.158 1.570 -10.146 1.00 92.12 83 ALA A CA 1
ATOM 623 C C . ALA A 1 83 ? -4.931 2.453 -9.874 1.00 92.12 83 ALA A C 1
ATOM 625 O O . ALA A 1 83 ? -4.010 2.475 -10.691 1.00 92.12 83 ALA A O 1
ATOM 626 N N . LEU A 1 84 ? -4.893 3.124 -8.718 1.00 92.69 84 LEU A N 1
ATOM 627 C CA . LEU A 1 84 ? -3.760 3.944 -8.298 1.00 92.69 84 LEU A CA 1
ATOM 628 C C . LEU A 1 84 ? -2.477 3.117 -8.172 1.00 92.69 84 LEU A C 1
ATOM 630 O O . LEU A 1 84 ? -1.433 3.551 -8.652 1.00 92.69 84 LEU A O 1
ATOM 634 N N . ALA A 1 85 ? -2.556 1.930 -7.570 1.00 89.94 85 ALA A N 1
ATOM 635 C CA . ALA A 1 85 ? -1.411 1.047 -7.402 1.00 89.94 85 ALA A CA 1
ATOM 636 C C . ALA A 1 85 ? -0.810 0.612 -8.748 1.00 89.94 85 ALA A C 1
ATOM 638 O O . ALA A 1 85 ? 0.406 0.664 -8.919 1.00 89.94 85 ALA A O 1
ATOM 639 N N . TRP A 1 86 ? -1.644 0.193 -9.708 1.00 86.81 86 TRP A N 1
ATOM 640 C CA . TRP A 1 86 ? -1.171 -0.387 -10.976 1.00 86.81 86 TRP A CA 1
ATOM 641 C C . TRP A 1 86 ? -0.874 0.626 -12.069 1.00 86.81 86 TRP A C 1
ATOM 643 O O . TRP A 1 86 ? -0.004 0.383 -12.901 1.00 86.81 86 TRP A O 1
ATOM 653 N N . ARG A 1 87 ? -1.604 1.740 -12.111 1.00 89.50 87 ARG A N 1
ATOM 654 C CA . ARG A 1 87 ? -1.500 2.709 -13.209 1.00 89.50 87 ARG A CA 1
ATOM 655 C C . ARG A 1 87 ? -0.975 4.072 -12.766 1.00 89.50 87 ARG A C 1
ATOM 657 O O . ARG A 1 87 ? -0.691 4.918 -13.610 1.00 89.50 87 A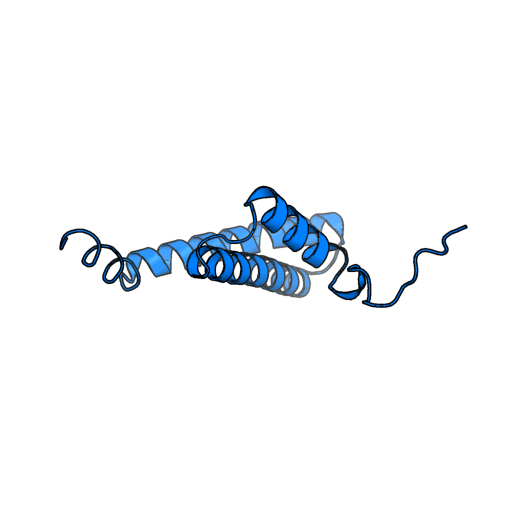RG A O 1
ATOM 664 N N . GLY A 1 88 ? -0.818 4.288 -11.461 1.00 88.88 88 GLY A N 1
ATOM 665 C CA . GLY A 1 88 ? -0.407 5.569 -10.904 1.00 88.88 88 GLY A CA 1
ATOM 666 C C . GLY A 1 88 ? -1.480 6.651 -11.041 1.00 88.88 88 GLY A C 1
ATOM 667 O O . GLY A 1 88 ? -2.512 6.484 -11.697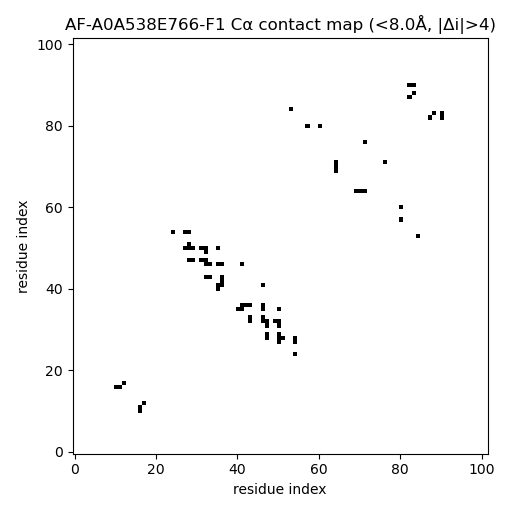 1.00 88.88 88 GLY A O 1
ATOM 668 N N . ILE A 1 89 ? -1.223 7.805 -10.424 1.00 88.06 89 ILE A N 1
ATOM 669 C C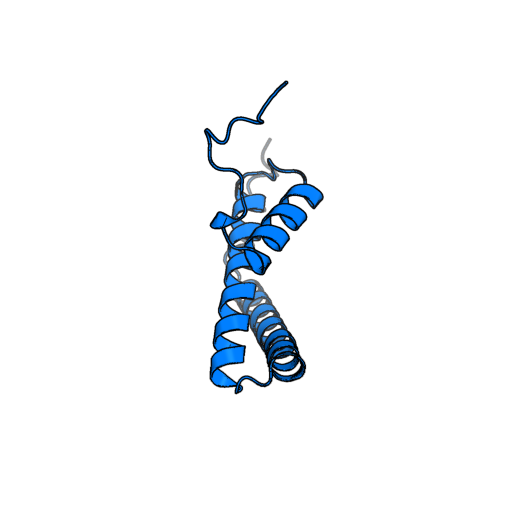A . ILE A 1 89 ? -2.169 8.932 -10.417 1.00 88.06 89 ILE A CA 1
ATOM 670 C C . ILE A 1 89 ? -2.412 9.513 -11.818 1.00 88.06 89 ILE A C 1
ATOM 672 O O . ILE A 1 89 ? -3.490 10.026 -12.094 1.00 88.06 89 ILE A O 1
ATOM 676 N N . ALA A 1 90 ? -1.439 9.370 -12.722 1.00 85.50 90 ALA A N 1
ATOM 677 C CA . ALA A 1 90 ? -1.528 9.835 -14.106 1.00 85.50 90 ALA A CA 1
ATOM 678 C C . ALA A 1 90 ? -2.602 9.107 -14.934 1.00 85.50 90 ALA A C 1
ATOM 680 O O . ALA A 1 90 ? -2.930 9.546 -16.028 1.00 85.50 90 ALA A O 1
ATOM 681 N N . SER A 1 91 ? -3.140 7.995 -14.429 1.00 81.81 91 SER A N 1
ATOM 682 C CA . SER A 1 91 ? -4.195 7.233 -15.100 1.00 81.81 91 SER A CA 1
ATOM 683 C C . SER A 1 91 ? -5.612 7.746 -14.850 1.00 81.81 91 SER A C 1
ATOM 685 O O . SER A 1 91 ? -6.549 7.280 -15.498 1.00 81.81 91 SER A O 1
ATOM 687 N N . PHE A 1 92 ? -5.783 8.680 -13.914 1.00 83.62 92 PHE A N 1
ATOM 688 C CA . PHE A 1 92 ? -7.067 9.321 -13.665 1.00 83.62 92 PHE A CA 1
ATOM 689 C C . PHE A 1 92 ? -7.269 10.484 -14.644 1.00 83.62 92 PHE A C 1
ATOM 691 O O . PHE A 1 92 ? -6.312 11.213 -14.916 1.00 83.62 92 PHE A O 1
ATOM 698 N N . PRO A 1 93 ? -8.493 10.677 -15.167 1.00 79.50 93 PRO A N 1
ATOM 699 C CA . PRO A 1 93 ? -8.758 11.703 -16.167 1.00 79.50 93 PRO A CA 1
ATOM 700 C C . PRO A 1 93 ? -8.415 13.092 -15.625 1.00 79.50 93 PRO A C 1
ATOM 702 O O . PRO A 1 93 ? -8.841 13.476 -14.530 1.00 79.50 93 PRO A O 1
ATOM 705 N N . LEU A 1 94 ? -7.653 13.855 -16.409 1.00 79.62 94 LEU A N 1
ATOM 706 C CA . LEU A 1 94 ? -7.373 15.254 -16.110 1.00 79.62 94 LEU A CA 1
ATOM 707 C C . LEU A 1 94 ? -8.656 16.066 -16.305 1.00 79.62 94 LEU A C 1
ATOM 709 O O . LEU A 1 94 ? -9.386 15.888 -17.282 1.00 79.62 94 LEU A O 1
ATOM 713 N N . GLN A 1 95 ? -8.929 16.996 -15.391 1.00 69.56 95 GLN A N 1
ATOM 714 C CA . GLN A 1 95 ? -10.009 17.959 -15.594 1.00 69.56 95 GLN A CA 1
ATOM 715 C C . GLN A 1 95 ? -9.697 18.793 -16.845 1.00 69.56 95 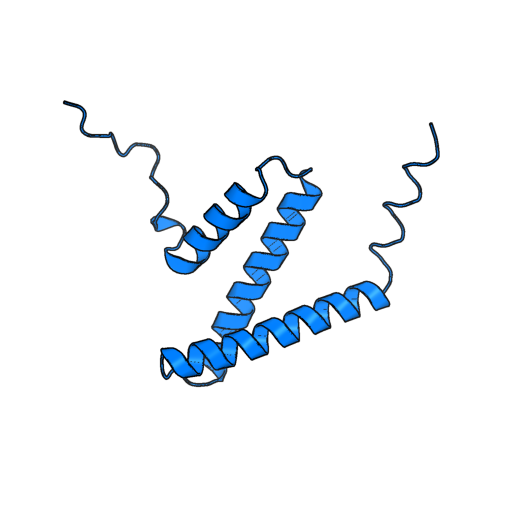GLN A C 1
ATOM 717 O O . GLN A 1 95 ? -8.783 19.614 -16.826 1.00 69.56 95 GLN A O 1
ATOM 722 N N . GLY A 1 96 ? -10.443 18.563 -17.930 1.00 60.06 96 GLY A N 1
ATOM 723 C CA . GLY A 1 96 ? -10.275 19.277 -19.199 1.00 60.06 96 GLY A CA 1
ATOM 724 C C . GLY A 1 96 ? -9.885 18.419 -20.403 1.00 60.06 96 GLY A C 1
ATOM 725 O O . GLY A 1 96 ? -9.823 18.965 -21.503 1.00 60.06 96 GLY A O 1
ATOM 726 N N . GLU A 1 97 ? -9.694 17.102 -20.260 1.00 52.25 97 GLU A N 1
ATOM 727 C CA . GLU A 1 97 ? -9.815 16.211 -21.420 1.00 52.25 97 GLU A CA 1
ATOM 728 C C . GLU A 1 97 ? -11.287 16.174 -21.823 1.00 52.25 97 GLU A C 1
ATOM 730 O O . GLU A 1 97 ? -12.103 15.410 -21.307 1.00 52.25 97 GLU A O 1
ATOM 735 N N . ALA A 1 98 ? -11.635 17.100 -22.715 1.00 46.47 98 ALA A N 1
ATOM 736 C CA . ALA A 1 98 ? -12.852 17.026 -23.484 1.00 46.47 98 ALA A CA 1
ATOM 737 C C . ALA A 1 98 ? -12.955 15.605 -24.036 1.00 46.47 98 ALA A C 1
ATOM 739 O O . ALA A 1 98 ? -12.091 15.154 -24.789 1.00 46.47 98 ALA A O 1
ATOM 740 N N . HIS A 1 99 ? -14.038 14.916 -23.687 1.00 44.25 99 HIS A N 1
ATOM 741 C CA . HIS A 1 99 ? -14.584 13.938 -24.605 1.00 44.25 99 HIS A CA 1
ATOM 742 C C . HIS A 1 99 ? -14.681 14.667 -25.954 1.00 44.25 99 HIS A C 1
ATOM 744 O O . HIS A 1 99 ? -15.336 15.714 -26.005 1.00 44.25 99 HIS A O 1
ATOM 750 N N . PRO A 1 100 ? -14.011 14.204 -27.025 1.00 42.19 100 PRO A N 1
ATOM 751 C CA . PRO A 1 100 ? -14.388 14.660 -28.344 1.00 42.19 100 PRO A CA 1
ATOM 752 C C . PRO A 1 100 ? -15.810 14.132 -28.525 1.00 42.19 100 PRO A C 1
ATOM 754 O O . PRO A 1 100 ? -15.999 12.933 -28.722 1.00 42.19 100 PRO A O 1
ATOM 757 N N . ILE A 1 101 ? -16.797 14.991 -28.286 1.00 53.31 101 ILE A N 1
ATOM 758 C CA . ILE A 1 101 ? -18.179 14.756 -28.677 1.00 53.31 101 ILE A CA 1
ATOM 759 C C . ILE A 1 101 ? -18.330 15.437 -30.029 1.00 53.31 101 ILE A C 1
ATOM 761 O O . ILE A 1 101 ? -18.298 16.664 -30.102 1.00 53.31 101 ILE A O 1
ATOM 765 N N . ASP A 1 102 ? -18.369 14.618 -31.074 1.00 43.09 102 ASP A N 1
ATOM 766 C CA . ASP A 1 102 ? -19.524 14.505 -31.974 1.00 43.09 102 ASP A CA 1
ATOM 767 C C . ASP A 1 102 ? -19.510 13.128 -32.658 1.00 43.09 102 ASP A C 1
ATOM 769 O O . ASP A 1 102 ? -18.443 12.729 -33.185 1.00 43.09 102 ASP A O 1
#

Secondary structure (DSSP, 8-state):
--SSSSTTTSTTS-HHHHHHHHHHHHHHHHHHHHHHHHHH---HHHHHHHHHHHHHHHHHHHHHHHHTT--S-HHHHHHHHHHHHHH-GGGSPPTT------

pLDDT: mean 81.18, std 18.58, range [39.59, 97.06]

Solvent-accessible surface area (backbone atoms only — not comparable to full-atom values): 6137 Å² total; per-residue (Å²): 143,81,79,78,75,67,72,74,69,59,73,80,70,42,65,71,57,53,54,50,50,56,51,50,50,51,52,52,25,52,57,42,17,56,49,45,29,71,77,68,68,51,56,66,71,66,24,39,52,52,21,44,52,53,51,51,52,52,51,54,49,50,52,50,39,57,75,64,68,49,83,58,57,69,70,58,51,53,51,51,52,54,45,38,72,77,57,37,76,85,66,53,85,62,94,78,72,69,74,88,80,130

Nearest PDB structures (foldseek):
  6o6n-assembly1_A  TM=8.071E-01  e=3.779E-05  Mycobacterium tuberculosis
  6o6o-assembly1_B  TM=8.091E-01  e=3.721E-04  Mycobacterium tuberculosis
  3whc-assembly3_F  TM=4.821E-01  e=3.499E+00  Bacillus subtilis subsp. subtilis str. 168
  6ldi-assembly1_F  TM=4.833E-01  e=6.671E+00  Escherichia coli K-12

Foldseek 3Di:
DPDPPPPPPPVVPPVVVVVVVVVVLVVQLVVQLVVCCVPPVDDSVVSSVLSNVLSVLVVVLVVVCVVVVNPDPPVVSVVVSVCCSPPNPVPDDDVPPDPPDD